Protein AF-A0A524LE73-F1 (afdb_monomer_lite)

Foldseek 3Di:
DDDPPCPDPDPDPDDDDDDPCDDPDPDPVVVVVVVVCVVLDDPPVVNVVVVVPDQLLVLLVVCVVVVHADEAEDDQPQPQLEPDVVSNVVSLVVLLVVVVSCVSSVHDYYDYHQHAYPPVDDRVSSVVSNVVSVVSND

Radius of gyration: 20.43 Å; chains: 1; bounding box: 48×43×42 Å

Structure (mmCIF, N/CA/C/O backbone):
data_AF-A0A524LE73-F1
#
_entry.id   AF-A0A524LE73-F1
#
loop_
_atom_site.group_PDB
_atom_site.id
_atom_site.type_symbol
_atom_site.label_atom_id
_atom_site.label_alt_id
_atom_site.label_comp_id
_atom_site.label_asym_id
_atom_site.label_entity_id
_atom_site.label_seq_id
_atom_site.pdbx_PDB_ins_code
_atom_site.Cartn_x
_atom_site.Cartn_y
_atom_site.Cartn_z
_atom_site.occupancy
_atom_site.B_iso_or_equiv
_atom_site.auth_seq_id
_atom_site.auth_comp_id
_atom_site.auth_asym_id
_atom_site.auth_atom_id
_atom_site.pdbx_PDB_model_num
ATOM 1 N N . MET A 1 1 ? 9.180 -18.552 -14.722 1.00 54.34 1 MET A N 1
ATOM 2 C CA . MET A 1 1 ? 8.161 -18.098 -13.761 1.00 54.34 1 MET A CA 1
ATOM 3 C C . MET A 1 1 ? 7.937 -19.277 -12.845 1.00 54.34 1 MET A C 1
ATOM 5 O O . MET A 1 1 ? 7.520 -20.292 -13.356 1.00 54.34 1 MET A O 1
ATOM 9 N N . ASN A 1 2 ? 8.494 -19.211 -11.634 1.00 65.88 2 ASN A N 1
ATOM 10 C CA . ASN A 1 2 ? 8.438 -20.219 -10.559 1.00 65.88 2 ASN A CA 1
ATOM 11 C C . ASN A 1 2 ? 8.935 -19.524 -9.270 1.00 65.88 2 ASN A C 1
ATOM 13 O O . ASN A 1 2 ? 9.863 -19.978 -8.601 1.00 65.88 2 ASN A O 1
ATOM 17 N N . GLY A 1 3 ? 8.454 -18.302 -9.029 1.00 65.69 3 GLY A N 1
ATOM 18 C CA . GLY A 1 3 ? 8.827 -17.515 -7.850 1.00 65.69 3 GLY A CA 1
ATOM 19 C C . GLY A 1 3 ? 7.875 -17.794 -6.690 1.00 65.69 3 GLY A C 1
ATOM 20 O O . GLY A 1 3 ? 6.788 -18.311 -6.900 1.00 65.69 3 GLY A O 1
ATOM 21 N N . ILE A 1 4 ? 8.230 -17.380 -5.471 1.00 64.94 4 ILE A N 1
ATOM 22 C CA . ILE A 1 4 ? 7.371 -17.554 -4.280 1.00 64.94 4 ILE A CA 1
ATOM 23 C C . ILE A 1 4 ? 5.986 -16.883 -4.402 1.00 64.94 4 ILE A C 1
ATOM 25 O O . ILE A 1 4 ? 5.064 -17.222 -3.671 1.00 64.94 4 ILE A O 1
ATOM 29 N N . HIS A 1 5 ? 5.830 -15.936 -5.330 1.00 61.62 5 HIS A N 1
ATOM 30 C CA . HIS A 1 5 ? 4.564 -15.250 -5.607 1.00 61.62 5 HIS A CA 1
ATOM 31 C C . HIS A 1 5 ? 3.756 -15.886 -6.748 1.00 61.62 5 HIS A C 1
ATOM 33 O O . HIS A 1 5 ? 2.677 -15.401 -7.079 1.00 61.62 5 HIS A O 1
ATOM 39 N N . ASP A 1 6 ? 4.271 -16.951 -7.357 1.00 68.25 6 ASP A N 1
ATOM 40 C CA . ASP A 1 6 ? 3.639 -17.648 -8.469 1.00 68.25 6 ASP A CA 1
ATOM 41 C C . ASP A 1 6 ? 2.690 -18.738 -7.945 1.00 68.25 6 ASP A C 1
ATOM 43 O O . ASP A 1 6 ? 2.997 -19.926 -7.942 1.00 68.25 6 ASP A O 1
ATOM 47 N N . MET A 1 7 ? 1.536 -18.312 -7.426 1.00 63.94 7 MET A N 1
ATOM 48 C CA . MET A 1 7 ? 0.560 -19.185 -6.752 1.00 63.94 7 MET A CA 1
ATOM 49 C C . MET A 1 7 ? -0.360 -19.958 -7.718 1.00 63.94 7 MET A C 1
ATOM 51 O O . MET A 1 7 ? -1.399 -20.462 -7.298 1.00 63.94 7 MET A O 1
ATOM 55 N N . GLY A 1 8 ? -0.019 -20.037 -9.007 1.00 64.06 8 GLY A N 1
ATOM 56 C CA . GLY A 1 8 ? -0.870 -20.713 -9.995 1.00 64.06 8 GLY A CA 1
ATOM 57 C C . GLY A 1 8 ? -0.369 -20.720 -11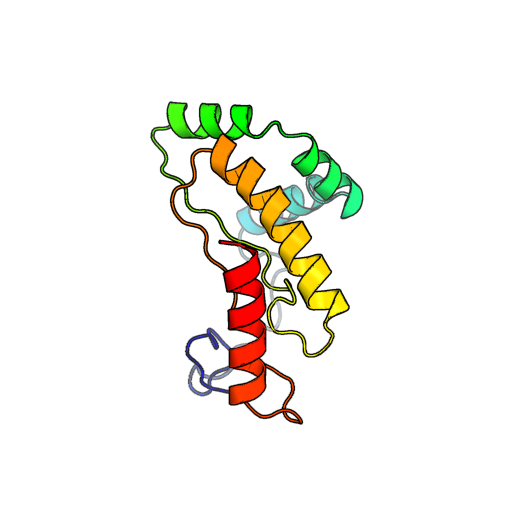.440 1.00 64.06 8 GLY A C 1
ATOM 58 O O . GLY A 1 8 ? -1.017 -21.328 -12.283 1.00 64.06 8 GLY A O 1
ATOM 59 N N . GLY A 1 9 ? 0.757 -20.067 -11.744 1.00 62.50 9 GLY A N 1
ATOM 60 C CA . GLY A 1 9 ? 1.411 -20.101 -13.054 1.00 62.50 9 GLY A CA 1
ATOM 61 C C . GLY A 1 9 ? 2.655 -20.991 -13.106 1.00 62.50 9 GLY A C 1
ATOM 62 O O . GLY A 1 9 ? 3.295 -21.053 -14.155 1.00 62.50 9 GLY A O 1
ATOM 63 N N . MET A 1 10 ? 3.000 -21.680 -12.009 1.00 72.06 10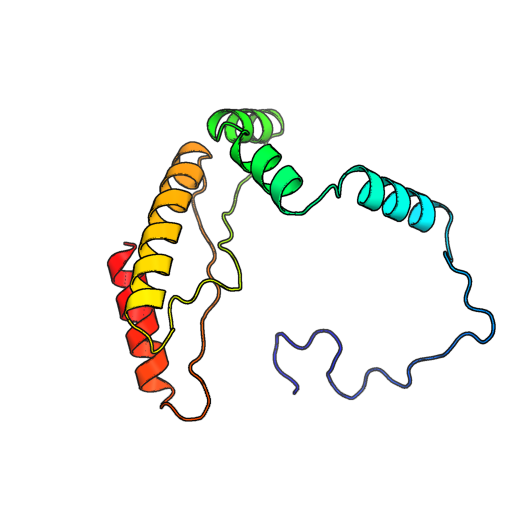 MET A N 1
ATOM 64 C CA . MET A 1 10 ? 4.078 -22.670 -12.015 1.00 72.06 10 MET A CA 1
ATOM 65 C C . MET A 1 10 ? 3.657 -23.946 -12.748 1.00 72.06 10 MET A C 1
ATOM 67 O O . MET A 1 10 ? 2.523 -24.420 -12.635 1.00 72.06 10 MET A O 1
ATOM 71 N N . ASP A 1 11 ? 4.609 -24.531 -13.467 1.00 75.12 11 ASP A N 1
ATOM 72 C CA . ASP A 1 11 ? 4.431 -25.838 -14.088 1.00 75.12 11 ASP A CA 1
ATOM 73 C C . ASP A 1 11 ? 4.224 -26.918 -13.005 1.00 75.12 11 ASP A C 1
ATOM 75 O O . ASP A 1 11 ? 4.833 -26.874 -11.934 1.00 75.12 11 ASP A O 1
ATOM 79 N N . GLY A 1 12 ? 3.397 -27.929 -13.295 1.00 77.25 12 GLY A N 1
ATOM 80 C CA . GLY A 1 12 ? 3.260 -29.125 -12.449 1.00 77.25 12 GLY A CA 1
ATOM 81 C C . GLY A 1 12 ? 1.931 -29.300 -11.708 1.00 77.25 12 GLY A C 1
ATOM 82 O O . GLY A 1 12 ? 1.774 -30.302 -11.016 1.00 77.25 12 GLY A O 1
ATOM 83 N N . PHE A 1 13 ? 0.953 -28.405 -11.884 1.00 77.12 13 PHE A N 1
ATOM 84 C CA . PHE A 1 13 ? -0.397 -28.575 -11.315 1.00 77.12 13 PHE A CA 1
ATOM 85 C C . PHE A 1 13 ? -1.327 -29.495 -12.121 1.00 77.12 13 PHE A C 1
ATOM 87 O O . PHE A 1 13 ? -2.444 -29.768 -11.690 1.00 77.12 13 PHE A O 1
ATOM 94 N N . GLY A 1 14 ? -0.856 -30.011 -13.257 1.00 81.75 14 GLY A N 1
ATOM 95 C CA . GLY A 1 14 ? -1.658 -30.826 -14.167 1.00 81.75 14 GLY A CA 1
ATOM 96 C C . GLY A 1 14 ? -2.422 -29.992 -15.203 1.00 81.75 14 GLY A C 1
ATOM 97 O O . GLY A 1 14 ? -2.304 -28.765 -15.226 1.00 81.75 14 GLY A O 1
ATOM 98 N N . PRO A 1 15 ? -3.141 -30.654 -16.124 1.00 83.00 15 PRO A N 1
ATOM 99 C CA . PRO A 1 15 ? -3.960 -29.974 -17.120 1.00 83.00 15 PRO A CA 1
ATOM 100 C C . PRO A 1 15 ? -5.137 -29.239 -16.464 1.00 83.00 15 PRO A C 1
ATOM 102 O O . PRO A 1 15 ? -5.676 -29.681 -15.452 1.00 83.00 15 PRO A O 1
ATOM 105 N N . VAL A 1 16 ? -5.555 -28.124 -17.068 1.00 82.94 16 VAL A N 1
ATOM 106 C CA . VAL A 1 16 ? -6.833 -27.485 -16.731 1.00 82.94 16 VAL A CA 1
ATOM 107 C C . VAL A 1 16 ? -7.949 -28.356 -17.301 1.00 82.94 16 VAL A C 1
ATOM 109 O O . VAL A 1 16 ? -8.075 -28.480 -18.519 1.00 82.94 16 VAL A O 1
ATOM 112 N N . GLU A 1 17 ? -8.739 -28.968 -16.425 1.00 85.94 17 GLU A N 1
ATOM 113 C CA . GLU A 1 17 ? -9.923 -29.734 -16.812 1.00 85.94 17 GLU A CA 1
ATOM 114 C C . GLU A 1 17 ? -11.036 -28.767 -17.237 1.00 85.94 17 GLU A C 1
ATOM 116 O O . GLU A 1 17 ? -11.465 -27.922 -16.451 1.00 85.94 17 GLU A O 1
ATOM 121 N N . ILE A 1 18 ? -11.488 -28.866 -18.489 1.00 89.25 18 ILE A N 1
ATOM 122 C CA . ILE A 1 18 ? -12.574 -28.038 -19.028 1.00 89.25 18 ILE A CA 1
ATOM 123 C C . ILE A 1 18 ? -13.882 -28.815 -18.886 1.00 89.25 18 ILE A C 1
ATOM 125 O O . ILE A 1 18 ? -14.029 -29.887 -19.474 1.00 89.25 18 ILE A O 1
ATOM 129 N N . GLU A 1 19 ? -14.843 -28.270 -18.142 1.00 92.50 19 GLU A N 1
ATOM 130 C CA . GLU A 1 19 ? -16.200 -28.814 -18.056 1.00 92.50 19 GLU A CA 1
ATOM 131 C C . GLU A 1 19 ? -16.994 -28.399 -19.316 1.00 92.50 19 GLU A C 1
ATOM 133 O O . GLU A 1 19 ? -17.191 -27.203 -19.532 1.00 92.50 19 GLU A O 1
ATOM 138 N N . PRO A 1 20 ? -17.449 -29.338 -20.179 1.00 90.06 20 PRO A N 1
ATOM 139 C CA . PRO A 1 20 ? -18.106 -28.998 -21.451 1.00 90.06 20 PRO A CA 1
ATOM 140 C C . PRO A 1 20 ? -19.371 -28.140 -21.313 1.00 90.06 20 PRO A C 1
ATOM 142 O O . PRO A 1 20 ? -19.696 -27.394 -22.232 1.00 90.06 20 PRO A O 1
ATOM 145 N N . ASP A 1 21 ? -20.046 -28.234 -20.164 1.00 92.06 21 ASP A N 1
ATOM 146 C CA . ASP A 1 21 ? -21.290 -27.535 -19.837 1.00 92.06 21 ASP A CA 1
ATOM 147 C C . ASP A 1 21 ? -21.168 -26.782 -18.499 1.00 92.06 21 ASP A C 1
ATOM 149 O O . ASP A 1 21 ? -22.097 -26.795 -17.687 1.00 92.06 21 ASP A O 1
ATOM 153 N N . GLU A 1 22 ? -20.007 -26.162 -18.252 1.00 92.50 22 GLU A N 1
ATOM 154 C CA . GLU A 1 22 ? -19.717 -25.444 -17.005 1.00 92.50 22 GLU A CA 1
ATOM 155 C C . GLU A 1 22 ? -20.870 -24.487 -16.633 1.00 92.50 22 GLU A C 1
ATOM 157 O O . GLU A 1 22 ? -21.199 -23.566 -17.397 1.00 92.50 22 GLU A O 1
ATOM 162 N N . PRO A 1 23 ? -21.532 -24.685 -15.478 1.00 93.00 23 PRO A N 1
ATOM 163 C CA . PRO A 1 23 ? -22.601 -23.797 -15.060 1.00 93.00 23 PRO A CA 1
ATOM 164 C C . PRO A 1 23 ? -22.023 -22.418 -14.723 1.00 93.00 23 PRO A C 1
ATOM 166 O O . PRO A 1 23 ? -20.948 -22.307 -14.150 1.00 93.00 23 PRO A O 1
ATOM 169 N N . VAL A 1 24 ? -22.784 -21.345 -14.976 1.00 93.94 24 VAL A N 1
ATOM 170 C CA . VAL A 1 24 ? -22.369 -19.969 -14.612 1.00 93.94 24 VAL A CA 1
ATOM 171 C C . VAL A 1 24 ? -22.002 -19.852 -13.122 1.00 93.94 24 VAL A C 1
ATOM 173 O O . VAL A 1 24 ? -21.150 -19.049 -12.755 1.00 93.94 24 VAL A O 1
ATOM 176 N N . PHE A 1 25 ? -22.667 -20.642 -12.273 1.00 96.38 25 PHE A N 1
ATOM 177 C CA . PHE A 1 25 ? -22.362 -20.797 -10.854 1.00 96.38 25 PHE A CA 1
ATOM 178 C C . PHE A 1 25 ? -22.535 -22.273 -10.463 1.00 96.38 25 PHE A C 1
ATOM 180 O O . PHE A 1 25 ? -23.640 -22.812 -10.599 1.00 96.38 25 PHE A O 1
ATOM 187 N N . HIS A 1 26 ? -21.489 -22.914 -9.941 1.00 94.56 26 HIS A N 1
ATOM 188 C CA . HIS A 1 26 ? -21.510 -24.293 -9.434 1.00 94.56 26 HIS A CA 1
ATOM 189 C C . HIS A 1 26 ? -22.326 -24.413 -8.150 1.00 94.56 26 HIS A C 1
ATOM 191 O O . HIS A 1 26 ? -22.938 -25.449 -7.879 1.00 94.56 26 HIS A O 1
ATOM 197 N N . GLN A 1 27 ? -22.354 -23.353 -7.342 1.00 96.81 27 GLN A N 1
ATOM 198 C CA . GLN A 1 27 ? -23.087 -23.325 -6.082 1.00 96.81 27 GLN A CA 1
ATOM 199 C C . GLN A 1 27 ? -23.920 -22.056 -5.930 1.00 96.81 27 GLN A C 1
ATOM 201 O O . GLN A 1 27 ? -23.544 -20.951 -6.314 1.00 96.81 27 GLN A O 1
ATOM 206 N N . ARG A 1 28 ? -25.062 -22.179 -5.244 1.00 96.25 28 ARG A N 1
ATOM 207 C CA . ARG A 1 28 ? -25.998 -21.058 -5.039 1.00 96.25 28 ARG A CA 1
ATOM 208 C C . ARG A 1 28 ? -25.366 -19.841 -4.347 1.00 96.25 28 ARG A C 1
ATOM 210 O O . ARG A 1 28 ? -25.859 -18.725 -4.507 1.00 96.25 28 ARG A O 1
ATOM 217 N N . TRP A 1 29 ? -24.341 -20.041 -3.520 1.00 97.00 29 TRP A N 1
ATOM 218 C CA . TRP A 1 29 ? -23.677 -18.943 -2.816 1.00 97.00 29 TRP A CA 1
ATOM 219 C C . TRP A 1 29 ? -22.839 -18.070 -3.759 1.00 97.00 29 TRP A C 1
ATOM 221 O O . TRP A 1 29 ? -22.745 -16.871 -3.512 1.00 97.00 29 TRP A O 1
ATOM 231 N N . GLU A 1 30 ? -22.321 -18.618 -4.859 1.00 96.56 30 GLU A N 1
ATOM 232 C CA . GLU A 1 30 ? -21.485 -17.890 -5.821 1.00 96.56 30 GLU A CA 1
ATOM 233 C C . GLU A 1 30 ? -22.297 -16.795 -6.517 1.00 96.56 30 GLU A C 1
ATOM 235 O O . GLU A 1 30 ? -21.906 -15.630 -6.502 1.00 96.56 30 GLU A O 1
ATOM 240 N N . ALA A 1 31 ? -23.509 -17.126 -6.980 1.00 95.62 31 ALA A N 1
ATOM 241 C CA . ALA A 1 31 ? -24.444 -16.158 -7.557 1.00 95.62 31 ALA A CA 1
ATOM 242 C C . ALA A 1 31 ? -24.807 -15.028 -6.577 1.00 95.62 31 ALA A C 1
ATOM 244 O O . ALA A 1 31 ? -24.979 -13.871 -6.967 1.00 95.62 31 ALA A O 1
ATOM 245 N N . ARG A 1 32 ? -24.925 -15.352 -5.281 1.00 95.38 32 ARG A N 1
ATOM 246 C CA . ARG A 1 32 ? -25.226 -14.363 -4.234 1.00 95.38 32 ARG A CA 1
ATOM 247 C C . ARG A 1 32 ? -24.051 -13.423 -4.008 1.00 95.38 32 ARG A C 1
ATOM 249 O O . ARG A 1 32 ? -24.263 -12.217 -3.962 1.00 95.38 32 ARG A O 1
ATOM 256 N N . VAL A 1 33 ? -22.839 -13.961 -3.879 1.00 93.44 33 VAL A N 1
ATOM 257 C CA . VAL A 1 33 ? -21.621 -13.159 -3.696 1.00 93.44 33 VAL A CA 1
ATOM 258 C C . VAL A 1 33 ? -21.363 -12.294 -4.929 1.00 93.44 33 VAL A C 1
ATOM 260 O O . VAL A 1 33 ? -21.066 -11.113 -4.779 1.00 93.44 33 VAL A O 1
ATOM 263 N N . PHE A 1 34 ? -21.571 -12.829 -6.135 1.00 91.38 34 PHE A N 1
ATOM 264 C CA . PHE A 1 34 ? -21.477 -12.064 -7.377 1.00 91.38 34 PHE A CA 1
ATOM 265 C C . PHE A 1 34 ? -22.489 -10.911 -7.423 1.00 91.38 34 PHE A C 1
ATOM 267 O O . PHE A 1 34 ? -22.117 -9.772 -7.701 1.00 91.38 34 PHE A O 1
ATOM 274 N N . GLY A 1 35 ? -23.753 -11.172 -7.071 1.00 90.88 35 GLY A N 1
ATOM 275 C CA . GLY A 1 35 ? -24.782 -10.134 -6.981 1.00 90.88 35 GLY A CA 1
ATOM 276 C C . GLY A 1 35 ? -24.479 -9.074 -5.917 1.00 90.88 35 GLY A C 1
ATOM 277 O O . GLY A 1 35 ? -24.678 -7.886 -6.162 1.00 90.88 35 GLY A O 1
ATOM 278 N N . MET A 1 36 ? -23.948 -9.479 -4.758 1.00 86.44 36 MET A N 1
ATOM 279 C CA . MET A 1 36 ? -23.471 -8.542 -3.736 1.00 86.44 36 MET A CA 1
ATOM 280 C C . MET A 1 36 ? -22.341 -7.674 -4.284 1.00 86.44 36 MET A C 1
ATOM 282 O O . MET A 1 36 ? -22.399 -6.458 -4.138 1.00 86.44 36 MET A O 1
ATOM 286 N N . ASN A 1 37 ? -21.351 -8.279 -4.944 1.00 82.69 37 ASN A N 1
ATOM 287 C CA . ASN A 1 37 ? -20.247 -7.544 -5.542 1.00 82.69 37 ASN A CA 1
ATOM 288 C C . ASN A 1 37 ? -20.771 -6.502 -6.533 1.00 82.69 37 ASN A C 1
ATOM 290 O O . ASN A 1 37 ? -20.506 -5.328 -6.328 1.00 82.69 37 ASN A O 1
ATOM 294 N N . LEU A 1 38 ? -21.617 -6.891 -7.495 1.00 82.19 38 LEU A N 1
ATOM 295 C CA . LEU A 1 38 ? -22.230 -5.960 -8.453 1.00 82.19 38 LEU A CA 1
ATOM 296 C C . LEU A 1 38 ? -23.004 -4.811 -7.788 1.00 82.19 38 LEU A C 1
ATOM 298 O O . LEU A 1 38 ? -23.002 -3.697 -8.303 1.00 82.19 38 LEU A O 1
ATOM 302 N N . PHE A 1 39 ? -23.668 -5.069 -6.659 1.00 72.31 39 PHE A N 1
ATOM 303 C CA . PHE A 1 39 ? -24.417 -4.046 -5.929 1.00 72.31 39 PHE A CA 1
ATOM 304 C C . PHE A 1 39 ? -23.503 -3.053 -5.195 1.00 72.31 39 PHE A C 1
ATOM 306 O O . PHE A 1 39 ? -23.789 -1.857 -5.164 1.00 72.31 39 PHE A O 1
ATOM 313 N N . PHE A 1 40 ? -22.409 -3.535 -4.599 1.00 65.25 40 PHE A N 1
ATOM 314 C CA . PHE A 1 40 ? -21.451 -2.692 -3.876 1.00 65.25 40 PHE A CA 1
ATOM 315 C C . PHE A 1 40 ? -20.421 -2.030 -4.801 1.00 65.25 40 PHE A C 1
ATOM 317 O O . PHE A 1 40 ? -19.876 -0.977 -4.463 1.00 65.25 40 PHE A O 1
ATOM 324 N N . THR A 1 41 ? -20.181 -2.594 -5.985 1.00 60.44 41 THR A N 1
ATOM 325 C CA . THR A 1 41 ? -19.354 -1.991 -7.028 1.00 60.44 41 THR A CA 1
ATOM 326 C C . THR A 1 41 ? -20.202 -1.035 -7.862 1.00 60.44 41 THR A C 1
ATOM 328 O O . THR A 1 41 ? -20.741 -1.389 -8.908 1.00 60.44 41 THR A O 1
ATOM 331 N N . SER A 1 42 ? -20.310 0.211 -7.402 1.00 67.50 42 SER A N 1
ATOM 332 C CA . SER A 1 42 ? -20.592 1.330 -8.310 1.00 67.50 42 SER A CA 1
ATOM 333 C C . SER A 1 42 ? -19.338 1.645 -9.151 1.00 67.50 42 SER A C 1
ATOM 335 O O . SER A 1 42 ? -18.415 0.831 -9.227 1.00 67.50 42 SER A O 1
ATOM 337 N N . ASN A 1 43 ? -19.266 2.809 -9.804 1.00 77.06 43 ASN A N 1
ATOM 338 C CA . ASN A 1 43 ? -18.009 3.201 -10.443 1.00 77.06 43 ASN A CA 1
ATOM 339 C C . ASN A 1 43 ? -16.874 3.288 -9.395 1.00 77.06 43 ASN A C 1
ATOM 341 O O . ASN A 1 43 ? -17.112 3.547 -8.212 1.00 77.06 43 ASN A O 1
ATOM 345 N N . VAL A 1 44 ? -15.637 3.042 -9.837 1.00 76.25 44 VAL A N 1
ATOM 346 C CA . VAL A 1 44 ? -14.453 2.985 -8.959 1.00 76.25 44 VAL A CA 1
ATOM 347 C C . VAL A 1 44 ? -14.317 4.253 -8.113 1.00 76.25 44 VAL A C 1
ATOM 349 O O . VAL A 1 44 ? -13.953 4.168 -6.941 1.00 76.25 44 VAL A O 1
ATOM 352 N N . ASP A 1 45 ? -14.663 5.414 -8.671 1.00 83.31 45 ASP A N 1
ATOM 353 C CA . ASP A 1 45 ? -14.562 6.695 -7.976 1.00 83.31 45 ASP A CA 1
ATOM 354 C C . ASP A 1 45 ? -15.558 6.813 -6.819 1.00 83.31 45 ASP A C 1
ATOM 356 O O . ASP A 1 45 ? -15.182 7.239 -5.732 1.00 83.31 45 ASP A O 1
ATOM 360 N N . ALA A 1 46 ? -16.806 6.385 -7.002 1.00 81.12 46 ALA A N 1
ATOM 361 C CA . ALA A 1 46 ? -17.829 6.401 -5.960 1.00 81.12 46 ALA A CA 1
ATOM 362 C C . ALA A 1 46 ? -17.530 5.381 -4.849 1.00 81.12 46 ALA A C 1
ATOM 364 O O . ALA A 1 46 ? -17.713 5.681 -3.663 1.00 81.12 46 ALA A O 1
ATOM 365 N N . GLY A 1 47 ? -16.996 4.209 -5.212 1.00 80.31 47 GLY A N 1
ATOM 366 C CA . GLY A 1 47 ? -16.461 3.249 -4.245 1.00 80.31 47 GLY A CA 1
ATOM 367 C C . GLY A 1 47 ? -15.324 3.851 -3.413 1.00 80.31 47 GLY A C 1
ATOM 368 O O . GLY A 1 47 ? -15.371 3.815 -2.181 1.00 80.31 47 GLY A O 1
ATOM 369 N N . ARG A 1 48 ? -14.341 4.477 -4.074 1.00 80.94 48 ARG A N 1
ATOM 370 C CA . ARG A 1 48 ? -13.208 5.136 -3.408 1.00 80.94 48 ARG A CA 1
ATOM 371 C C . ARG A 1 48 ? -13.656 6.299 -2.521 1.00 80.94 48 ARG A C 1
ATOM 373 O O . ARG A 1 48 ? -13.270 6.340 -1.359 1.00 80.94 48 ARG A O 1
ATOM 380 N N . HIS A 1 49 ? -14.536 7.167 -3.013 1.00 85.44 49 HIS A N 1
ATOM 381 C CA . HIS A 1 49 ? -15.071 8.297 -2.253 1.00 85.44 49 HIS A CA 1
ATOM 382 C C . HIS A 1 49 ? -15.758 7.847 -0.957 1.00 85.44 49 HIS A C 1
ATOM 384 O O . HIS A 1 49 ? -15.556 8.440 0.102 1.00 85.44 49 HIS A O 1
ATOM 390 N N . THR A 1 50 ? -16.535 6.762 -1.024 1.00 84.75 50 THR A N 1
ATOM 391 C CA . THR A 1 50 ? -17.210 6.204 0.155 1.00 84.75 50 THR A CA 1
ATOM 392 C C . THR A 1 50 ? -16.203 5.749 1.211 1.00 84.75 50 THR A C 1
ATOM 394 O O . THR A 1 50 ? -16.398 6.025 2.393 1.00 84.75 50 THR A O 1
ATOM 397 N N . ILE A 1 51 ? -15.115 5.090 0.794 1.00 84.69 51 ILE A N 1
ATOM 398 C CA . ILE A 1 51 ? -14.035 4.650 1.690 1.00 84.69 51 ILE A CA 1
ATOM 399 C C . ILE A 1 51 ? -13.301 5.856 2.292 1.00 84.69 51 ILE A C 1
ATOM 401 O O . ILE A 1 51 ? -13.073 5.886 3.499 1.00 84.69 51 ILE A O 1
ATOM 405 N N . GLU A 1 52 ? -12.975 6.862 1.480 1.00 85.19 52 GLU A N 1
ATOM 406 C CA . GLU A 1 52 ? -12.266 8.079 1.908 1.00 85.19 52 GLU A CA 1
ATOM 407 C C . GLU A 1 52 ? -13.070 8.916 2.915 1.00 85.19 52 GLU A C 1
ATOM 409 O O . GLU A 1 52 ? -12.497 9.614 3.750 1.00 85.19 52 GLU A O 1
ATOM 414 N N . CYS A 1 53 ? -14.401 8.809 2.892 1.00 89.75 53 CYS A N 1
ATOM 415 C CA . CYS A 1 53 ? -15.282 9.468 3.856 1.00 89.75 53 CYS A CA 1
ATOM 416 C C . CYS A 1 53 ? -15.337 8.763 5.227 1.00 89.75 53 CYS A C 1
ATOM 418 O O . CYS A 1 53 ? -15.918 9.303 6.176 1.00 89.75 53 CYS A O 1
ATOM 420 N N . ILE A 1 54 ? -14.761 7.564 5.372 1.00 92.38 54 ILE A N 1
ATOM 421 C CA . ILE A 1 54 ? -14.737 6.848 6.651 1.00 92.38 54 ILE A CA 1
ATOM 422 C C . ILE A 1 54 ? -13.679 7.478 7.558 1.00 92.38 54 ILE A C 1
ATOM 424 O O . ILE A 1 54 ? -12.478 7.342 7.342 1.00 92.38 54 ILE A O 1
ATOM 428 N N . ALA A 1 55 ? -14.123 8.106 8.648 1.00 95.25 55 ALA A N 1
ATOM 429 C CA . ALA A 1 55 ? -13.214 8.657 9.646 1.00 95.25 55 ALA A CA 1
ATOM 430 C C . ALA A 1 55 ? -12.303 7.552 10.238 1.00 95.25 55 ALA A C 1
ATOM 432 O O . ALA A 1 55 ? -12.821 6.584 10.809 1.00 95.25 55 ALA A O 1
ATOM 433 N N . PRO A 1 56 ? -10.964 7.705 10.226 1.00 95.62 56 PRO A N 1
ATOM 434 C CA . PRO A 1 56 ? -10.039 6.690 10.746 1.00 95.62 56 PRO A CA 1
ATOM 435 C C . PRO A 1 56 ? -10.315 6.286 12.209 1.00 95.62 56 PRO A C 1
ATOM 437 O O . PRO A 1 56 ? -10.231 5.115 12.585 1.00 95.62 56 PRO A O 1
ATOM 440 N N . ALA A 1 57 ? -10.755 7.232 13.045 1.00 97.00 57 ALA A N 1
ATOM 441 C CA . ALA A 1 57 ? -11.143 6.959 14.432 1.00 97.00 57 ALA A CA 1
ATOM 442 C C . ALA A 1 57 ? -12.377 6.040 14.556 1.00 97.00 57 ALA A C 1
ATOM 444 O O . ALA A 1 57 ? -12.505 5.307 15.542 1.00 97.00 57 ALA A O 1
ATOM 445 N N . ALA A 1 58 ? -13.282 6.054 13.572 1.00 97.06 58 ALA A N 1
ATOM 446 C CA . ALA A 1 58 ? -14.422 5.14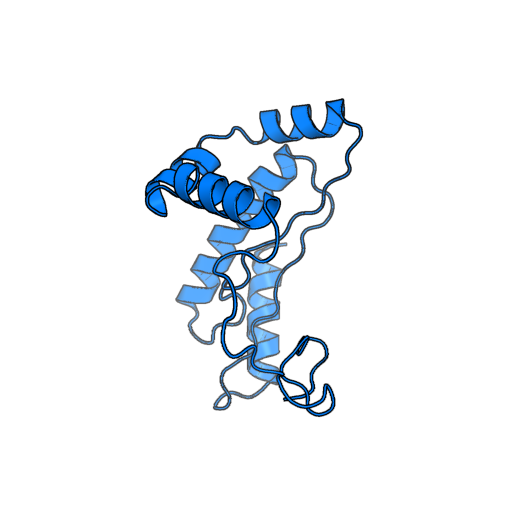3 13.531 1.00 97.06 58 ALA A CA 1
ATOM 447 C C . ALA A 1 58 ? -13.969 3.702 13.248 1.00 97.06 58 ALA A C 1
ATOM 449 O O . ALA A 1 58 ? -14.480 2.777 13.882 1.00 97.06 58 ALA A O 1
ATOM 450 N N . ILE A 1 59 ? -12.965 3.524 12.380 1.00 96.06 59 ILE A N 1
ATOM 451 C CA . ILE A 1 59 ? -12.335 2.223 12.107 1.00 96.06 59 ILE A CA 1
ATOM 452 C C . ILE A 1 59 ? -11.690 1.684 13.386 1.00 96.06 59 ILE A C 1
ATOM 454 O O . ILE A 1 59 ? -12.018 0.573 13.803 1.00 96.06 59 ILE A O 1
ATOM 458 N N . ARG A 1 60 ? -10.868 2.496 14.075 1.00 97.50 60 ARG A N 1
ATOM 459 C CA . ARG A 1 60 ? -10.277 2.138 15.381 1.00 97.50 60 ARG A CA 1
ATOM 460 C C . ARG A 1 60 ? -11.337 1.626 16.355 1.00 97.50 60 ARG A C 1
ATOM 462 O O . ARG A 1 60 ? -11.254 0.502 16.833 1.00 97.50 60 ARG A O 1
ATOM 469 N N . LYS A 1 61 ? -12.385 2.422 16.580 1.00 98.12 61 LYS A N 1
ATOM 470 C CA . LYS A 1 61 ? -13.485 2.082 17.493 1.00 98.12 61 LYS A CA 1
ATOM 471 C C . LYS A 1 61 ? -14.185 0.775 17.107 1.00 98.12 61 LYS A C 1
ATOM 473 O O . LYS A 1 61 ? -14.614 0.030 17.985 1.00 98.12 61 LYS A O 1
ATOM 478 N N . ALA A 1 62 ? -14.354 0.512 15.812 1.00 97.31 62 ALA A N 1
ATOM 479 C CA . ALA A 1 62 ? -14.990 -0.706 15.322 1.00 97.31 62 ALA A CA 1
ATOM 480 C C . ALA A 1 62 ? -14.123 -1.958 15.537 1.00 97.31 62 ALA A C 1
ATOM 482 O O . ALA A 1 62 ? -14.688 -3.012 15.847 1.00 97.31 62 ALA A O 1
ATOM 483 N N . LEU A 1 63 ? -12.801 -1.829 15.389 1.00 97.25 63 LEU A N 1
ATOM 484 C CA . LEU A 1 63 ? -11.819 -2.885 15.654 1.00 97.25 63 LEU A CA 1
ATOM 485 C C . LEU A 1 63 ? -11.707 -3.170 17.155 1.00 97.25 63 LEU A C 1
ATOM 487 O O . LEU A 1 63 ? -11.896 -4.312 17.571 1.00 97.25 63 LEU A O 1
ATOM 491 N N . ASP A 1 64 ? -11.529 -2.126 17.971 1.00 97.81 64 ASP A N 1
ATOM 492 C CA . ASP A 1 64 ? -11.372 -2.247 19.426 1.00 97.81 64 ASP A CA 1
ATOM 493 C C . ASP A 1 64 ? -12.599 -2.929 20.063 1.00 97.81 64 ASP A C 1
ATOM 495 O O . ASP A 1 64 ? -12.470 -3.828 20.890 1.00 97.81 64 ASP A O 1
ATOM 499 N N . ARG A 1 65 ? -13.816 -2.574 19.618 1.00 98.31 65 ARG A N 1
ATOM 500 C CA . ARG A 1 65 ? -15.074 -3.204 20.075 1.00 98.31 65 ARG A CA 1
ATOM 501 C C . ARG A 1 65 ? -15.154 -4.706 19.810 1.00 98.31 65 ARG A C 1
ATOM 503 O O . ARG A 1 65 ? -15.961 -5.379 20.444 1.00 98.31 65 ARG A O 1
ATOM 510 N N . ARG A 1 66 ? -14.394 -5.207 18.837 1.00 97.88 66 ARG A N 1
ATOM 511 C CA . ARG A 1 66 ? -14.367 -6.619 18.441 1.00 97.88 66 ARG A CA 1
ATOM 512 C C . ARG A 1 66 ? -13.109 -7.337 18.924 1.00 97.88 66 ARG A C 1
ATOM 514 O O . ARG A 1 66 ? -12.978 -8.521 18.646 1.00 97.88 66 ARG A O 1
ATOM 521 N N . GLY A 1 67 ? -12.207 -6.640 19.622 1.00 97.12 67 GLY A N 1
ATOM 522 C CA . GLY A 1 67 ? -10.921 -7.192 20.044 1.00 97.12 67 GLY A CA 1
ATOM 523 C C . GLY A 1 67 ? -10.047 -7.631 18.866 1.00 97.12 67 GLY A C 1
ATOM 524 O O . GLY A 1 67 ? -9.351 -8.632 18.982 1.00 97.12 67 GLY A O 1
ATOM 525 N N . LEU A 1 68 ? -10.134 -6.939 17.722 1.00 96.81 68 LEU A N 1
ATOM 526 C CA . LEU A 1 68 ? -9.346 -7.263 16.532 1.00 96.81 68 LEU A CA 1
ATOM 527 C C . LEU A 1 68 ? -8.057 -6.439 16.486 1.00 96.81 68 LEU A C 1
ATOM 529 O O . LEU A 1 68 ? -8.102 -5.209 16.571 1.00 96.81 68 LEU A O 1
ATOM 533 N N . ASP A 1 69 ? -6.935 -7.126 16.279 1.00 95.19 69 ASP A N 1
ATOM 534 C CA . ASP A 1 69 ? -5.650 -6.505 15.960 1.00 95.19 69 ASP A CA 1
ATOM 535 C C . ASP A 1 69 ? -5.642 -5.884 14.556 1.00 95.19 69 ASP A C 1
ATOM 537 O O . ASP A 1 69 ? -6.566 -6.050 13.752 1.00 95.19 69 ASP A O 1
ATOM 541 N N . ARG A 1 70 ? -4.583 -5.121 14.266 1.00 93.81 70 ARG A N 1
ATOM 542 C CA . ARG A 1 70 ? -4.485 -4.299 13.057 1.00 93.81 70 ARG A CA 1
ATOM 543 C C . ARG A 1 70 ? -3.075 -4.244 12.481 1.00 93.81 70 ARG A C 1
ATOM 545 O O . ARG A 1 70 ? -2.117 -3.894 13.167 1.00 93.81 70 ARG A O 1
ATOM 552 N N . THR A 1 71 ? -2.994 -4.487 11.176 1.00 96.00 71 THR A N 1
ATOM 553 C CA . THR A 1 71 ? -1.796 -4.343 10.342 1.00 96.00 71 THR A CA 1
ATOM 554 C C . THR A 1 71 ? -2.157 -3.504 9.124 1.00 96.00 71 THR A C 1
ATOM 556 O O . THR A 1 71 ? -3.206 -3.710 8.514 1.00 96.00 71 THR A O 1
ATOM 559 N N . GLY A 1 72 ? -1.312 -2.535 8.785 1.00 94.75 72 GLY A N 1
ATOM 560 C CA . GLY A 1 72 ? -1.474 -1.709 7.595 1.00 94.75 72 GLY A CA 1
ATOM 561 C C . GLY A 1 72 ? -0.898 -2.399 6.363 1.00 94.75 72 GLY A C 1
ATOM 562 O O . GLY A 1 72 ? 0.079 -3.149 6.444 1.00 94.75 72 GLY A O 1
ATOM 563 N N . HIS A 1 73 ? -1.478 -2.110 5.207 1.00 96.19 73 HIS A N 1
ATOM 564 C CA . HIS A 1 73 ? -0.969 -2.557 3.918 1.00 96.19 73 HIS A CA 1
ATOM 565 C C . HIS A 1 73 ? -1.051 -1.401 2.931 1.00 96.19 73 HIS A C 1
ATOM 567 O O . HIS A 1 73 ? -2.130 -0.850 2.709 1.00 96.19 73 HIS A O 1
ATOM 573 N N . LEU A 1 74 ? 0.092 -1.007 2.379 1.00 94.25 74 LEU A N 1
ATOM 574 C CA . LEU A 1 74 ? 0.151 0.008 1.334 1.00 94.25 74 LEU A CA 1
ATOM 575 C C . LEU A 1 74 ? -0.198 -0.607 -0.025 1.00 94.25 74 LEU A C 1
ATOM 577 O O . LEU A 1 74 ? -0.051 -1.809 -0.242 1.00 94.25 74 LEU A O 1
ATOM 581 N N . ALA A 1 75 ? -0.660 0.233 -0.951 1.00 90.81 75 ALA A N 1
ATOM 582 C CA . ALA A 1 75 ? -1.049 -0.202 -2.286 1.00 90.81 75 ALA A CA 1
ATOM 583 C C . ALA A 1 75 ? 0.111 -0.885 -3.032 1.00 90.81 75 ALA A C 1
ATOM 585 O O . ALA A 1 75 ? 1.241 -0.400 -3.027 1.00 90.81 75 ALA A O 1
ATOM 586 N N . TYR A 1 76 ? -0.189 -1.983 -3.731 1.00 89.44 76 TYR A N 1
ATOM 587 C CA . TYR A 1 76 ? 0.820 -2.785 -4.432 1.00 89.44 76 TYR A CA 1
ATOM 588 C C . TYR A 1 76 ? 1.496 -2.064 -5.603 1.00 89.44 76 TYR A C 1
ATOM 590 O O . TYR A 1 76 ? 2.615 -2.397 -5.972 1.00 89.44 76 TYR A O 1
ATOM 598 N N . TYR A 1 77 ? 0.822 -1.075 -6.190 1.00 89.75 77 TYR A N 1
ATOM 599 C CA . TYR A 1 77 ? 1.301 -0.305 -7.340 1.00 89.75 77 TYR A CA 1
ATOM 600 C C . TYR A 1 77 ? 2.081 0.955 -6.944 1.00 89.75 77 TYR A C 1
ATOM 602 O O . TYR A 1 77 ? 2.358 1.800 -7.796 1.00 89.75 77 TYR A O 1
ATOM 610 N N . LEU A 1 78 ? 2.384 1.136 -5.658 1.00 93.38 78 LEU A N 1
ATOM 611 C CA . LEU A 1 78 ? 3.055 2.331 -5.175 1.00 93.38 78 LEU A CA 1
ATOM 612 C C . LEU A 1 78 ? 4.512 2.382 -5.695 1.00 93.38 78 LEU A C 1
ATOM 614 O O . LEU A 1 78 ? 5.320 1.519 -5.346 1.00 93.38 78 LEU A O 1
ATOM 618 N N . PRO A 1 79 ? 4.896 3.398 -6.489 1.00 94.56 79 PRO A N 1
ATOM 619 C CA . PRO A 1 79 ? 6.143 3.373 -7.254 1.00 94.56 79 PRO A CA 1
ATOM 620 C C . PRO A 1 79 ? 7.375 3.828 -6.444 1.00 94.56 79 PRO A C 1
ATOM 622 O O . PRO A 1 79 ? 8.176 4.632 -6.922 1.00 94.56 79 PRO A O 1
ATOM 625 N N . ILE A 1 80 ? 7.575 3.298 -5.230 1.00 93.81 80 ILE A N 1
ATOM 626 C CA . ILE A 1 80 ? 8.672 3.699 -4.319 1.00 93.81 80 ILE A CA 1
ATOM 627 C C . ILE A 1 80 ? 10.075 3.398 -4.865 1.00 93.81 80 ILE A C 1
ATOM 629 O O . ILE A 1 80 ? 11.051 4.010 -4.449 1.00 93.81 80 ILE A O 1
ATOM 633 N N . GLY A 1 81 ? 10.188 2.463 -5.806 1.00 93.31 81 GLY A N 1
ATOM 634 C CA . GLY A 1 81 ? 11.437 2.090 -6.476 1.00 93.31 81 GLY A CA 1
ATOM 635 C C . GLY A 1 81 ? 11.515 2.554 -7.925 1.00 93.31 81 GLY A C 1
ATOM 636 O O . GLY A 1 81 ? 12.307 2.010 -8.690 1.00 93.31 81 GLY A O 1
ATOM 637 N N . SER A 1 82 ? 10.652 3.484 -8.346 1.00 93.56 82 SER A N 1
ATOM 638 C CA . SER A 1 82 ? 10.632 3.944 -9.736 1.00 93.56 82 SER A CA 1
ATOM 639 C C . SER A 1 82 ? 11.940 4.649 -10.106 1.00 93.56 82 SER A C 1
ATOM 641 O O . SER A 1 82 ? 12.431 5.450 -9.315 1.00 93.56 82 SER A O 1
ATOM 643 N N . PRO A 1 83 ? 12.489 4.452 -11.316 1.00 92.81 83 PRO A N 1
ATOM 644 C CA . PRO A 1 83 ? 13.627 5.240 -11.797 1.00 92.81 83 PRO A CA 1
ATOM 645 C C . PRO A 1 83 ? 13.282 6.732 -11.963 1.00 92.81 83 PRO A C 1
ATOM 647 O O . PRO A 1 83 ? 14.176 7.576 -11.961 1.00 92.81 83 PRO A O 1
ATOM 650 N N . LEU A 1 84 ? 11.993 7.074 -12.081 1.00 94.44 84 LEU A N 1
ATOM 651 C CA . LEU A 1 84 ? 11.516 8.448 -12.213 1.00 94.44 84 LEU A CA 1
ATOM 652 C C . LEU A 1 84 ? 11.346 9.080 -10.829 1.00 94.44 84 LEU A C 1
ATOM 654 O O . LEU A 1 84 ? 10.455 8.694 -10.071 1.00 94.44 84 LEU A O 1
ATOM 658 N N . VAL A 1 85 ? 12.187 10.067 -10.515 1.00 95.06 85 VAL A N 1
ATOM 659 C CA . VAL A 1 85 ? 12.221 10.717 -9.194 1.00 95.06 85 VAL A CA 1
ATOM 660 C C . VAL A 1 85 ? 10.866 11.303 -8.795 1.00 95.06 85 VAL A C 1
ATOM 662 O O . VAL A 1 85 ? 10.411 11.057 -7.685 1.00 95.06 85 VAL A O 1
ATOM 665 N N . GLN A 1 86 ? 10.150 11.939 -9.725 1.00 97.00 86 GLN A N 1
ATOM 666 C CA . GLN A 1 86 ? 8.839 12.534 -9.448 1.00 97.00 86 GLN A CA 1
ATOM 667 C C . GLN A 1 86 ? 7.799 11.485 -9.035 1.00 97.00 86 GLN A C 1
ATOM 669 O O . GLN A 1 86 ? 6.926 11.759 -8.216 1.00 97.00 86 GLN A O 1
ATOM 674 N N . MET A 1 87 ? 7.888 10.264 -9.581 1.00 95.31 87 MET A N 1
ATOM 675 C CA . MET A 1 87 ? 7.001 9.175 -9.162 1.00 95.31 87 MET A CA 1
ATOM 676 C C . MET A 1 87 ? 7.332 8.713 -7.744 1.00 95.31 87 MET A C 1
ATOM 678 O O . MET A 1 87 ? 6.413 8.427 -6.979 1.00 95.31 87 MET A O 1
ATOM 682 N N . ARG A 1 88 ? 8.621 8.662 -7.384 1.00 95.12 88 ARG A N 1
ATOM 683 C CA . ARG A 1 88 ? 9.047 8.311 -6.023 1.00 95.12 88 ARG A CA 1
ATOM 684 C C . ARG A 1 88 ? 8.611 9.365 -5.014 1.00 95.12 88 ARG A C 1
ATOM 686 O O . ARG A 1 88 ? 8.026 9.012 -3.999 1.00 95.12 88 ARG A O 1
ATOM 693 N N . GLU A 1 89 ? 8.810 10.643 -5.313 1.00 96.62 89 GLU A N 1
ATOM 694 C CA . GLU A 1 89 ? 8.386 11.750 -4.446 1.00 96.62 89 GLU A CA 1
ATOM 695 C C . GLU A 1 89 ? 6.869 11.740 -4.216 1.00 96.62 89 GLU A C 1
ATOM 697 O O . GLU A 1 89 ? 6.409 11.817 -3.075 1.00 96.62 89 GLU A O 1
ATOM 702 N N . ALA A 1 90 ? 6.081 11.554 -5.280 1.00 96.75 90 ALA A N 1
ATOM 703 C CA . ALA A 1 90 ? 4.630 11.422 -5.168 1.00 96.75 90 ALA A CA 1
ATOM 704 C C . ALA A 1 90 ? 4.219 10.184 -4.349 1.00 96.75 90 ALA A C 1
ATOM 706 O O . ALA A 1 90 ? 3.273 10.246 -3.558 1.00 96.75 90 ALA A O 1
ATOM 707 N N . ALA A 1 91 ? 4.936 9.067 -4.507 1.00 95.94 91 ALA A N 1
ATOM 708 C CA . ALA A 1 91 ? 4.719 7.863 -3.713 1.00 95.94 91 ALA A CA 1
ATOM 709 C C . ALA A 1 91 ? 4.998 8.106 -2.226 1.00 95.94 91 ALA A C 1
ATOM 711 O O . ALA A 1 91 ? 4.153 7.774 -1.400 1.00 95.94 91 ALA A O 1
ATOM 712 N N . VAL A 1 92 ? 6.132 8.723 -1.887 1.00 96.19 92 VAL A N 1
ATOM 713 C CA . VAL A 1 92 ? 6.507 9.071 -0.507 1.00 96.19 92 VAL A CA 1
ATOM 714 C C . VAL A 1 92 ? 5.459 9.984 0.129 1.00 96.19 92 VAL A C 1
ATOM 716 O O . VAL A 1 92 ? 4.968 9.679 1.215 1.00 96.19 92 VAL A O 1
ATOM 719 N N . ALA A 1 93 ? 5.043 11.044 -0.570 1.00 96.44 93 ALA A N 1
ATOM 720 C CA . ALA A 1 93 ? 4.001 11.951 -0.085 1.00 96.44 93 ALA A CA 1
ATOM 721 C C . ALA A 1 93 ? 2.667 11.223 0.153 1.00 96.44 93 ALA A C 1
ATOM 723 O O . ALA A 1 93 ? 2.000 11.443 1.165 1.00 96.44 93 ALA A O 1
ATOM 724 N N . THR A 1 94 ? 2.302 10.310 -0.752 1.00 95.19 94 THR A N 1
ATOM 725 C CA . THR A 1 94 ? 1.112 9.468 -0.591 1.00 95.19 94 THR A CA 1
ATOM 726 C C . THR A 1 94 ? 1.240 8.591 0.653 1.00 95.19 94 THR A C 1
ATOM 728 O O . THR A 1 94 ? 0.325 8.561 1.470 1.00 95.19 94 THR A O 1
ATOM 731 N N . VAL A 1 95 ? 2.375 7.910 0.844 1.00 95.62 95 VAL A N 1
ATOM 732 C CA . VAL A 1 95 ? 2.602 7.060 2.024 1.00 95.62 95 VAL A CA 1
ATOM 733 C C . VAL A 1 95 ? 2.478 7.854 3.310 1.00 95.62 95 VAL A C 1
ATOM 735 O O . VAL A 1 95 ? 1.766 7.403 4.202 1.00 95.62 95 VAL A O 1
ATOM 738 N N . ALA A 1 96 ? 3.107 9.026 3.395 1.00 94.94 96 ALA A N 1
ATOM 739 C CA . ALA A 1 96 ? 3.045 9.871 4.583 1.00 94.94 96 ALA A CA 1
ATOM 740 C C . ALA A 1 96 ? 1.589 10.164 4.995 1.00 94.94 96 ALA A C 1
ATOM 742 O O . ALA A 1 96 ? 1.218 9.927 6.144 1.00 94.94 96 ALA A O 1
ATOM 743 N N . ALA A 1 97 ? 0.732 10.544 4.041 1.00 92.69 97 ALA A N 1
ATOM 744 C CA . ALA A 1 97 ? -0.688 10.788 4.307 1.00 92.69 97 ALA A CA 1
ATOM 745 C C . ALA A 1 97 ? -1.431 9.537 4.826 1.00 92.69 97 ALA A C 1
ATOM 747 O O . ALA A 1 97 ? -2.248 9.621 5.746 1.00 92.69 97 ALA A O 1
ATOM 748 N N . TYR A 1 98 ? -1.139 8.350 4.282 1.00 93.50 98 TYR A N 1
ATOM 749 C CA . TYR A 1 98 ? -1.745 7.101 4.766 1.00 93.50 98 TYR A CA 1
ATOM 750 C C . TYR A 1 98 ? -1.196 6.659 6.128 1.00 93.50 98 TYR A C 1
ATOM 752 O O . TYR A 1 98 ? -1.946 6.088 6.925 1.00 93.50 98 TYR A O 1
ATOM 760 N N . LEU A 1 99 ? 0.078 6.932 6.430 1.00 95.38 99 LEU A N 1
ATOM 761 C CA . LEU A 1 99 ? 0.663 6.643 7.740 1.00 95.38 99 LEU A CA 1
ATOM 762 C C . LEU A 1 99 ? -0.010 7.456 8.851 1.00 95.38 99 LEU A C 1
ATOM 764 O O . LEU A 1 99 ? -0.246 6.906 9.926 1.00 95.38 99 LEU A O 1
ATOM 768 N N . GLU A 1 100 ? -0.411 8.703 8.592 1.00 94.69 100 GLU A N 1
ATOM 769 C CA . GLU A 1 100 ? -1.212 9.489 9.543 1.00 94.69 100 GLU A CA 1
ATOM 770 C C . GLU A 1 100 ? -2.555 8.810 9.848 1.00 94.69 100 GLU A C 1
ATOM 772 O O . GLU A 1 100 ? -2.932 8.634 11.013 1.00 94.69 100 GLU A O 1
ATOM 777 N N . ALA A 1 101 ? -3.264 8.348 8.814 1.00 94.12 101 ALA A N 1
ATOM 778 C CA . ALA A 1 101 ? -4.515 7.616 8.991 1.00 94.12 101 ALA A CA 1
ATOM 779 C C . ALA A 1 101 ? -4.301 6.300 9.760 1.00 94.12 101 ALA A C 1
ATOM 781 O O . ALA A 1 101 ? -5.062 5.991 10.682 1.00 94.12 101 ALA A O 1
ATOM 782 N N . PHE A 1 102 ? -3.251 5.543 9.435 1.00 96.56 102 PHE A N 1
ATOM 783 C CA . PHE A 1 102 ? -2.882 4.314 10.141 1.00 96.56 102 PHE A CA 1
ATOM 784 C C . PHE A 1 102 ? -2.517 4.562 11.607 1.00 96.56 102 PHE A C 1
ATOM 786 O O . PHE A 1 102 ? -2.949 3.790 12.471 1.00 96.56 102 PHE A O 1
ATOM 793 N N . ALA A 1 103 ? -1.818 5.656 11.909 1.00 96.12 103 ALA A N 1
ATOM 794 C CA . ALA A 1 103 ? -1.513 6.064 13.275 1.00 96.12 103 ALA A CA 1
ATOM 795 C C . ALA A 1 103 ? -2.798 6.346 14.067 1.00 96.12 103 ALA A C 1
ATOM 797 O O . ALA A 1 103 ? -2.963 5.841 15.179 1.00 96.12 103 ALA A O 1
ATOM 798 N N . VAL A 1 104 ? -3.769 7.053 13.472 1.00 97.25 104 VAL A N 1
ATOM 799 C CA . VAL A 1 104 ? -5.090 7.251 14.093 1.00 97.25 104 VAL A CA 1
ATOM 800 C C . VAL A 1 104 ? -5.817 5.919 14.270 1.00 97.25 104 VAL A C 1
ATOM 802 O O . VAL A 1 104 ? -6.444 5.702 15.307 1.00 97.25 104 VAL A O 1
ATOM 805 N N . ILE A 1 105 ? -5.738 5.006 13.304 1.00 97.12 105 ILE A N 1
ATOM 806 C CA . ILE A 1 105 ? -6.348 3.676 13.430 1.00 97.12 105 ILE A CA 1
ATOM 807 C C . ILE A 1 105 ? -5.666 2.865 14.539 1.00 97.12 105 ILE A C 1
ATOM 809 O O . ILE A 1 105 ? -6.321 1.998 15.099 1.00 97.12 105 ILE A O 1
ATOM 813 N N . GLY A 1 106 ? -4.421 3.179 14.909 1.00 97.12 106 GLY A N 1
ATOM 814 C CA . GLY A 1 106 ? -3.626 2.496 15.934 1.00 97.12 106 GLY A CA 1
ATOM 815 C C . GLY A 1 106 ? -2.796 1.331 15.387 1.00 97.12 106 GLY A C 1
ATOM 816 O O . GLY A 1 106 ? -2.484 0.399 16.130 1.00 97.12 106 GLY A O 1
ATOM 817 N N . VAL A 1 107 ? -2.500 1.339 14.086 1.00 97.75 107 VAL A N 1
ATOM 818 C CA . VAL A 1 107 ? -1.674 0.332 13.409 1.00 97.75 107 VAL A CA 1
ATOM 819 C C . VAL A 1 107 ? -0.227 0.446 13.890 1.00 97.75 107 VAL A C 1
ATOM 821 O O . VAL A 1 107 ? 0.320 1.542 13.929 1.00 97.75 107 VAL A O 1
ATOM 8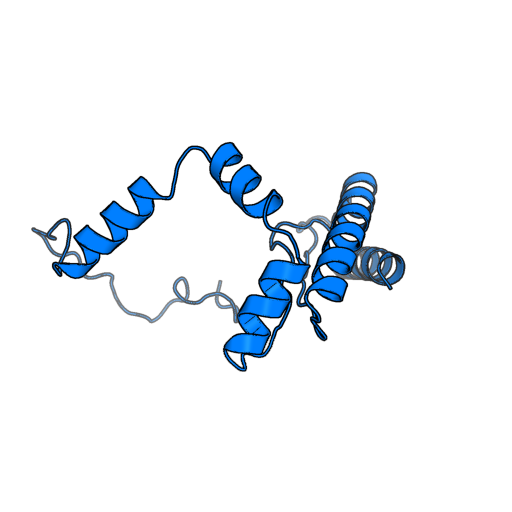24 N N . GLN A 1 108 ? 0.390 -0.685 14.236 1.00 94.44 108 GLN A N 1
ATOM 825 C CA . GLN A 1 108 ? 1.782 -0.735 14.713 1.00 94.44 108 GLN A CA 1
ATOM 826 C C . GLN A 1 108 ? 2.778 -1.154 13.625 1.00 94.44 108 GLN A C 1
ATOM 828 O O . GLN A 1 108 ? 3.954 -0.820 13.699 1.00 94.44 108 GLN A O 1
ATOM 833 N N . ALA A 1 109 ? 2.314 -1.895 12.618 1.00 95.00 109 ALA A N 1
ATOM 834 C CA . ALA A 1 109 ? 3.139 -2.384 11.524 1.00 95.00 109 ALA A CA 1
ATOM 835 C C . ALA A 1 109 ? 2.422 -2.165 10.196 1.00 95.00 109 ALA A C 1
ATOM 837 O O . ALA A 1 109 ? 1.231 -2.466 10.068 1.00 95.00 109 ALA A O 1
ATOM 838 N N . VAL A 1 110 ? 3.159 -1.658 9.211 1.00 96.19 110 VAL A N 1
ATOM 839 C CA . VAL A 1 110 ? 2.665 -1.407 7.859 1.00 96.19 110 VAL A CA 1
ATOM 840 C C . VAL A 1 110 ? 3.539 -2.175 6.884 1.00 96.19 110 VAL A C 1
ATOM 842 O O . VAL A 1 110 ? 4.763 -2.090 6.923 1.00 96.19 110 VAL A O 1
ATOM 845 N N . THR A 1 111 ? 2.898 -2.946 6.018 1.00 95.12 111 THR A N 1
ATOM 846 C CA . THR A 1 111 ? 3.566 -3.699 4.958 1.00 95.12 111 THR A CA 1
ATOM 847 C C . THR A 1 111 ? 3.579 -2.887 3.667 1.00 95.12 111 THR A C 1
ATOM 849 O O . THR A 1 111 ? 2.628 -2.164 3.357 1.00 95.12 111 THR A O 1
ATOM 852 N N . VAL A 1 112 ? 4.669 -3.010 2.913 1.00 92.12 112 V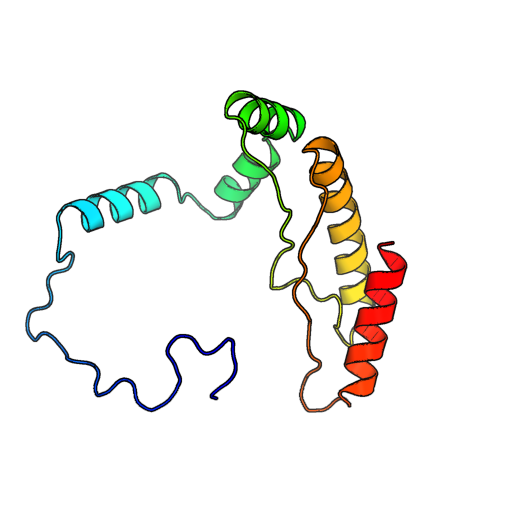AL A N 1
ATOM 853 C CA . VAL A 1 112 ? 4.893 -2.322 1.640 1.00 92.12 112 VAL A CA 1
ATOM 854 C C . VAL A 1 112 ? 5.380 -3.328 0.605 1.00 92.12 112 VAL A C 1
ATOM 856 O O . VAL A 1 112 ? 6.073 -4.288 0.946 1.00 92.12 112 VAL A O 1
ATOM 859 N N . HIS A 1 113 ? 5.008 -3.121 -0.654 1.00 92.19 113 HIS A N 1
ATOM 860 C CA . HIS A 1 113 ? 5.518 -3.925 -1.759 1.00 92.19 113 HIS A CA 1
ATOM 861 C C . HIS A 1 113 ? 6.863 -3.382 -2.229 1.00 92.19 113 HIS A C 1
ATOM 863 O O . HIS A 1 113 ? 7.029 -2.175 -2.399 1.00 92.19 113 HIS A O 1
ATOM 869 N N . ALA A 1 114 ? 7.818 -4.281 -2.462 1.00 87.31 114 ALA A N 1
ATOM 870 C CA . ALA A 1 114 ? 9.057 -3.926 -3.138 1.00 87.31 114 ALA A CA 1
ATOM 871 C C . ALA A 1 114 ? 8.769 -3.633 -4.616 1.00 87.31 114 ALA A C 1
ATOM 873 O O . ALA A 1 114 ? 8.012 -4.354 -5.268 1.00 87.31 114 ALA A O 1
ATOM 874 N N . ASN A 1 115 ? 9.405 -2.596 -5.153 1.00 84.94 115 ASN A N 1
ATOM 875 C CA . ASN A 1 115 ? 9.232 -2.181 -6.537 1.00 84.94 115 ASN A CA 1
ATOM 876 C C . ASN A 1 115 ? 10.544 -2.385 -7.299 1.00 84.94 115 ASN A C 1
ATOM 878 O O . ASN A 1 115 ? 11.455 -1.558 -7.231 1.00 84.94 115 ASN A O 1
ATOM 882 N N . TRP A 1 116 ? 10.638 -3.504 -8.012 1.00 85.69 116 TRP A N 1
ATOM 883 C CA . TRP A 1 116 ? 11.839 -3.876 -8.755 1.00 85.69 116 TRP A CA 1
ATOM 884 C C . TRP A 1 116 ? 12.006 -3.037 -10.024 1.00 85.69 116 TRP A C 1
ATOM 886 O O . TRP A 1 116 ? 11.016 -2.711 -10.685 1.00 85.69 116 TRP A O 1
ATOM 896 N N . PRO A 1 117 ? 13.247 -2.672 -10.382 1.00 86.81 117 PRO A N 1
ATOM 897 C CA . PRO A 1 117 ? 13.476 -1.859 -11.558 1.00 86.81 117 PRO A CA 1
ATOM 898 C C . PRO A 1 117 ? 13.201 -2.666 -12.841 1.00 86.81 117 PRO A C 1
ATOM 900 O O . PRO A 1 117 ? 13.385 -3.887 -12.857 1.00 86.81 117 PRO A O 1
ATOM 903 N N . PRO A 1 118 ? 12.812 -2.001 -13.943 1.00 85.88 118 PRO A N 1
ATOM 904 C CA . PRO A 1 118 ? 12.790 -2.624 -15.260 1.00 85.88 118 PRO A CA 1
ATOM 905 C C . PRO A 1 118 ? 14.147 -3.235 -15.632 1.00 85.88 118 PRO A C 1
ATOM 907 O O . PRO A 1 118 ? 15.192 -2.749 -15.201 1.00 85.88 118 PRO A O 1
ATOM 910 N N . SER A 1 119 ? 14.140 -4.253 -16.496 1.00 86.94 119 SER A N 1
ATOM 911 C CA . SER A 1 119 ? 15.324 -5.063 -16.833 1.00 86.94 119 SER A CA 1
ATOM 912 C C . SER A 1 119 ? 16.510 -4.292 -17.428 1.00 86.94 119 SER A C 1
ATOM 914 O O . SER A 1 119 ? 17.627 -4.802 -17.431 1.00 86.94 119 SER A O 1
ATOM 916 N N . PHE A 1 120 ? 16.294 -3.076 -17.930 1.00 92.88 120 PHE A N 1
ATOM 917 C CA . PHE A 1 120 ? 17.340 -2.201 -18.463 1.00 92.88 120 PHE A CA 1
ATOM 918 C C . PHE A 1 120 ? 18.077 -1.371 -17.396 1.00 92.88 120 PHE A C 1
ATOM 920 O O . PHE A 1 120 ? 19.011 -0.646 -17.737 1.00 92.88 120 PHE A O 1
ATOM 927 N N . PHE A 1 121 ? 17.706 -1.481 -16.117 1.00 93.31 121 PHE A N 1
ATOM 928 C CA . PHE A 1 121 ? 18.445 -0.887 -15.003 1.00 93.31 121 PHE A CA 1
ATOM 929 C C . PHE A 1 121 ? 19.096 -1.963 -14.120 1.00 93.31 121 PHE A C 1
ATOM 931 O O . PHE A 1 121 ? 18.510 -3.027 -13.909 1.00 93.31 121 PHE A O 1
ATOM 938 N N . PRO A 1 122 ? 20.279 -1.691 -13.535 1.00 93.88 122 PRO A N 1
ATOM 939 C CA . PRO A 1 122 ? 20.883 -2.589 -12.557 1.00 93.88 122 PRO A CA 1
ATOM 940 C C . PRO A 1 122 ? 19.998 -2.769 -11.317 1.00 93.88 122 PRO A C 1
ATOM 942 O O . PRO A 1 122 ? 19.437 -1.802 -10.796 1.00 93.88 122 PRO A O 1
ATOM 945 N N . VAL A 1 123 ? 19.953 -3.989 -10.775 1.00 92.56 123 VAL A N 1
ATOM 946 C CA . VAL A 1 123 ? 19.216 -4.304 -9.535 1.00 92.56 123 VAL A CA 1
ATOM 947 C C . VAL A 1 123 ? 19.676 -3.416 -8.377 1.00 92.56 123 VAL A C 1
ATOM 949 O O . VAL A 1 123 ? 18.852 -2.928 -7.610 1.00 92.56 123 VAL A O 1
ATOM 952 N N . GLN A 1 124 ? 20.980 -3.148 -8.281 1.00 93.88 124 GLN A N 1
ATOM 953 C CA . GLN A 1 124 ? 21.575 -2.315 -7.234 1.00 93.88 124 GLN A CA 1
ATOM 954 C C . GLN A 1 124 ? 21.028 -0.884 -7.261 1.00 93.88 124 GLN A C 1
ATOM 956 O O . GLN A 1 124 ? 20.775 -0.311 -6.205 1.00 93.88 124 GLN A O 1
ATOM 961 N N . ALA A 1 125 ? 20.796 -0.328 -8.455 1.00 93.81 125 ALA A N 1
ATOM 962 C CA . ALA A 1 125 ? 20.198 0.996 -8.599 1.00 93.81 125 ALA A CA 1
ATOM 963 C C . ALA A 1 125 ? 18.742 0.993 -8.110 1.00 93.81 125 ALA A C 1
ATOM 965 O O . ALA A 1 125 ? 18.356 1.852 -7.323 1.00 93.81 125 ALA A O 1
ATOM 966 N N . GLY A 1 126 ? 17.965 -0.030 -8.488 1.00 93.50 126 GLY A N 1
ATOM 967 C CA . GLY A 1 126 ? 16.591 -0.200 -8.006 1.00 93.50 126 GLY A CA 1
ATOM 968 C C . GLY A 1 126 ? 16.480 -0.398 -6.493 1.00 93.50 126 GLY A C 1
ATOM 969 O O . GLY A 1 126 ? 15.540 0.099 -5.877 1.00 93.50 126 GLY A O 1
ATOM 970 N N . VAL A 1 127 ? 17.438 -1.091 -5.874 1.00 94.25 127 VAL A N 1
ATOM 971 C CA . VAL A 1 127 ? 17.532 -1.188 -4.408 1.00 94.25 127 VAL A CA 1
ATOM 972 C C . VAL A 1 127 ? 17.844 0.182 -3.801 1.00 94.25 127 VAL A C 1
ATOM 974 O O . VAL A 1 127 ? 17.176 0.581 -2.851 1.00 94.25 127 VAL A O 1
ATOM 977 N N . GLY A 1 128 ? 18.793 0.928 -4.377 1.00 95.44 128 GLY A N 1
ATOM 978 C CA . GLY A 1 128 ? 19.145 2.279 -3.928 1.00 95.44 128 GLY A CA 1
ATOM 979 C C . GLY A 1 128 ? 17.948 3.231 -3.911 1.00 95.44 128 GLY A C 1
ATOM 980 O O . GLY A 1 128 ? 17.658 3.828 -2.881 1.00 95.44 128 GLY A O 1
ATOM 981 N N . TRP A 1 129 ? 17.182 3.296 -5.001 1.00 96.12 129 TRP A N 1
ATOM 982 C CA . TRP A 1 129 ? 16.001 4.165 -5.082 1.00 96.12 129 TRP A CA 1
ATOM 983 C C . TRP A 1 129 ? 14.897 3.798 -4.087 1.00 96.12 129 TRP A C 1
ATOM 985 O O . TRP A 1 129 ? 14.217 4.679 -3.567 1.00 96.12 129 TRP A O 1
ATOM 995 N N . GLN A 1 130 ? 14.706 2.504 -3.814 1.00 93.94 130 GLN A N 1
ATOM 996 C CA . GLN A 1 130 ? 13.757 2.067 -2.788 1.00 93.94 130 GLN A CA 1
ATOM 997 C C . GLN A 1 130 ? 14.219 2.486 -1.393 1.00 93.94 130 GLN A C 1
ATOM 999 O O . GLN A 1 130 ? 13.402 2.956 -0.605 1.00 93.94 130 GLN A O 1
ATOM 1004 N N . ILE A 1 131 ? 15.516 2.349 -1.097 1.00 94.88 131 ILE A N 1
ATOM 1005 C CA . ILE A 1 131 ? 16.097 2.805 0.171 1.00 94.88 131 ILE A CA 1
ATOM 1006 C C . ILE A 1 131 ? 15.900 4.314 0.328 1.00 94.88 131 ILE A C 1
ATOM 1008 O O . ILE A 1 131 ? 15.429 4.730 1.381 1.00 94.88 131 ILE A O 1
ATOM 1012 N N . GLU A 1 132 ? 16.179 5.111 -0.708 1.00 95.38 132 GLU A N 1
ATOM 1013 C CA . GLU A 1 132 ? 15.952 6.566 -0.697 1.00 95.38 132 GLU A CA 1
ATOM 1014 C C . GLU A 1 132 ? 14.500 6.908 -0.333 1.00 95.38 132 GLU A C 1
ATOM 1016 O O . GLU A 1 132 ? 14.254 7.705 0.571 1.00 95.38 132 GLU A O 1
ATOM 1021 N N . SER A 1 133 ? 13.527 6.270 -0.992 1.00 95.75 133 SER A N 1
ATOM 1022 C CA . SER A 1 133 ? 12.107 6.499 -0.706 1.00 95.75 133 SER A CA 1
ATOM 1023 C C . SER A 1 133 ? 11.723 6.089 0.713 1.00 95.75 133 SER A C 1
ATOM 1025 O O . SER A 1 133 ? 11.003 6.819 1.385 1.00 95.75 133 SER A O 1
ATOM 1027 N N . LEU A 1 134 ? 12.198 4.935 1.193 1.00 94.00 134 LEU A N 1
ATOM 1028 C CA . LEU A 1 134 ? 11.906 4.461 2.549 1.00 94.00 134 LEU A CA 1
ATOM 1029 C C . LEU A 1 134 ? 12.541 5.358 3.616 1.00 94.00 134 LEU A C 1
ATOM 1031 O O . LEU A 1 134 ? 11.903 5.636 4.625 1.00 94.00 134 LEU A O 1
ATOM 1035 N N . GLN A 1 135 ? 13.757 5.852 3.382 1.00 95.25 135 GLN A N 1
ATOM 1036 C CA . GLN A 1 135 ? 14.413 6.821 4.262 1.00 95.25 135 GLN A CA 1
ATOM 1037 C C . GLN A 1 135 ? 13.660 8.148 4.328 1.00 95.25 135 GLN A C 1
ATOM 1039 O O . GLN A 1 135 ? 13.673 8.783 5.370 1.00 95.25 135 GLN A O 1
ATOM 1044 N 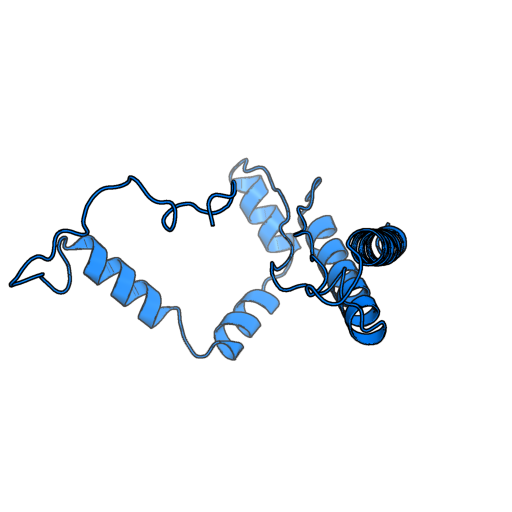N . ALA A 1 136 ? 13.002 8.560 3.244 1.00 95.12 136 ALA A N 1
ATOM 1045 C CA . ALA A 1 136 ? 12.188 9.772 3.229 1.00 95.12 136 ALA A CA 1
ATOM 1046 C C . ALA A 1 136 ? 10.821 9.608 3.926 1.00 95.12 136 ALA A C 1
ATOM 1048 O O . ALA A 1 136 ? 10.148 10.603 4.182 1.00 95.12 136 ALA A O 1
ATOM 1049 N N . ILE A 1 137 ? 10.393 8.367 4.191 1.00 90.19 137 ILE A N 1
ATOM 1050 C CA . ILE A 1 137 ? 9.135 8.045 4.883 1.00 90.19 137 ILE A CA 1
ATOM 1051 C C . ILE A 1 137 ? 9.327 7.963 6.410 1.00 90.19 137 ILE A C 1
ATOM 1053 O O . ILE A 1 137 ? 8.381 8.253 7.144 1.00 90.19 137 ILE A O 1
ATOM 1057 N N . LEU A 1 138 ? 10.505 7.522 6.872 1.00 81.50 138 LEU A N 1
ATOM 1058 C CA . LEU A 1 138 ? 10.864 7.335 8.288 1.00 81.50 138 LEU A CA 1
ATOM 1059 C C . LEU A 1 138 ? 11.307 8.642 8.958 1.00 81.50 138 LEU A C 1
ATOM 1061 O O . LEU A 1 138 ? 10.965 8.807 10.151 1.00 81.50 138 LEU A O 1
#

Sequence (138 aa):
MNGIHDMGGMDGFGPVEIEPDEPVFHQRWEARVFGMNLFFTSNVDAGRHTIECIAPAAIRKALDRRGLDRTGHLAYYLPIGSPLVQMREAAVATVAAYLEAFAVIGVQAVTVHANWPPSFFPVQAGVGWQIESLQAIL

Secondary structure (DSSP, 8-state):
---TT-SSSSTTS---PPPTT--S-SSHHHHHHHHHHHHH---HHHHHHHHHTS-HHHHHHHHHTTT----EE--TT--TT-SSHHHHHHHHHHHHHHHHHHHHHT---EE----PPPTTS-HHHHHHHHHHHHHHH-

pLDDT: mean 89.33, std 9.85, range [54.34, 98.31]